Protein AF-A0A962LV43-F1 (afdb_monomer)

Secondary structure (DSSP, 8-state):
-EEEEEEE-TTT-PEEEEEEEEEEEEETTEEEEEEEEE-HHHHHHHH--

Structure (mmCIF, N/CA/C/O backbone):
data_AF-A0A962LV43-F1
#
_entry.id   AF-A0A962LV43-F1
#
loop_
_atom_site.group_PDB
_atom_site.id
_atom_site.type_symbol
_atom_site.label_atom_id
_atom_site.label_alt_id
_atom_site.label_comp_id
_atom_site.label_asym_id
_atom_site.label_entity_id
_atom_site.label_seq_id
_atom_site.pdbx_PDB_ins_code
_atom_site.Cartn_x
_atom_site.Cartn_y
_atom_site.Cartn_z
_atom_site.occupancy
_atom_site.B_iso_or_equiv
_atom_site.auth_seq_id
_atom_site.auth_comp_id
_a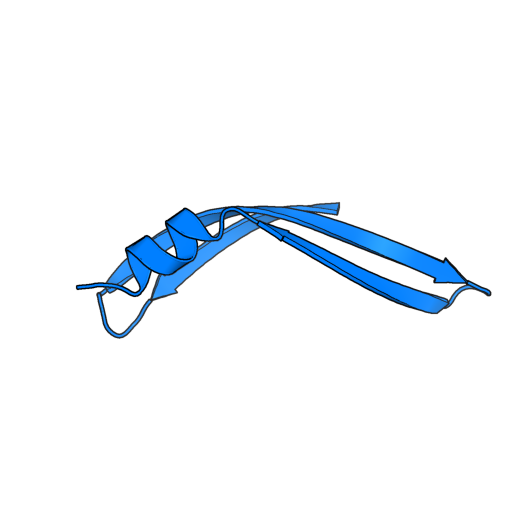tom_site.auth_asym_id
_atom_site.auth_atom_id
_atom_site.pdbx_PDB_model_num
ATOM 1 N N . MET A 1 1 ? -5.968 6.854 6.707 1.00 94.25 1 MET A N 1
ATOM 2 C CA . MET A 1 1 ? -5.127 7.848 6.004 1.00 94.25 1 MET A CA 1
ATOM 3 C C . MET A 1 1 ? -5.202 7.563 4.519 1.00 94.25 1 MET A C 1
ATOM 5 O O . MET A 1 1 ? -5.016 6.412 4.150 1.00 94.25 1 MET A O 1
ATOM 9 N N . PHE A 1 2 ? -5.465 8.579 3.704 1.00 98.19 2 PHE A N 1
ATOM 10 C CA . PHE A 1 2 ? -5.380 8.496 2.244 1.00 98.19 2 PHE A CA 1
ATOM 11 C C . PHE A 1 2 ? -4.033 9.063 1.794 1.00 98.19 2 PHE A C 1
ATOM 13 O O . PHE A 1 2 ? -3.559 10.033 2.388 1.00 98.19 2 PHE A O 1
ATOM 20 N N . GLY A 1 3 ? -3.416 8.466 0.779 1.00 98.00 3 GLY A N 1
ATOM 21 C CA . GLY A 1 3 ? -2.127 8.928 0.276 1.00 98.00 3 GLY A CA 1
ATOM 22 C C . GLY A 1 3 ? -1.770 8.368 -1.095 1.00 98.00 3 GLY A C 1
ATOM 23 O 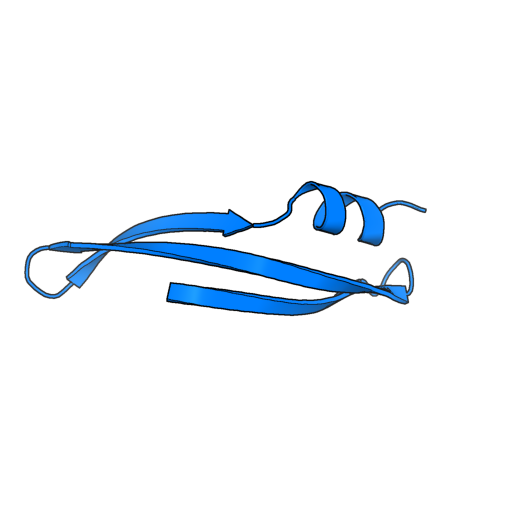O . GLY A 1 3 ? -2.550 7.642 -1.714 1.00 98.00 3 GLY A O 1
ATOM 24 N N . ARG A 1 4 ? -0.574 8.735 -1.565 1.00 98.25 4 ARG A N 1
ATOM 25 C CA . ARG A 1 4 ? 0.037 8.203 -2.786 1.00 98.25 4 ARG A CA 1
ATOM 26 C C . ARG A 1 4 ? 1.457 7.732 -2.506 1.00 98.25 4 ARG A C 1
ATOM 28 O O . ARG A 1 4 ? 2.219 8.441 -1.850 1.00 98.25 4 ARG A O 1
ATOM 35 N N . TYR A 1 5 ? 1.800 6.551 -3.002 1.00 98.25 5 TYR A N 1
ATOM 36 C CA . TYR A 1 5 ? 3.181 6.108 -3.104 1.00 98.25 5 TYR A CA 1
ATOM 37 C C . TYR A 1 5 ? 3.780 6.650 -4.387 1.00 98.25 5 TYR A C 1
ATOM 39 O O . TYR A 1 5 ? 3.204 6.465 -5.452 1.00 98.25 5 TYR A O 1
ATOM 47 N N . HIS A 1 6 ? 4.951 7.264 -4.269 1.00 98.06 6 HIS A N 1
ATOM 48 C CA . HIS A 1 6 ? 5.738 7.718 -5.401 1.00 98.06 6 HIS A CA 1
ATOM 49 C C . HIS A 1 6 ? 7.170 7.210 -5.246 1.00 98.06 6 HIS A C 1
ATOM 51 O O . HIS A 1 6 ? 7.761 7.355 -4.174 1.00 98.06 6 HIS A O 1
ATOM 57 N N . GLY A 1 7 ? 7.724 6.601 -6.290 1.00 97.88 7 GLY A N 1
ATOM 58 C CA . GLY A 1 7 ? 9.097 6.102 -6.256 1.00 97.88 7 GLY A CA 1
ATOM 59 C C . GLY A 1 7 ? 9.489 5.342 -7.513 1.00 97.88 7 GLY A C 1
ATOM 60 O O . GLY A 1 7 ? 8.633 4.842 -8.232 1.00 97.88 7 GLY A O 1
ATOM 61 N N . THR A 1 8 ? 10.788 5.242 -7.773 1.00 98.19 8 THR A N 1
ATOM 62 C CA . THR A 1 8 ? 11.323 4.526 -8.937 1.00 98.19 8 THR A CA 1
ATOM 63 C C . THR A 1 8 ? 11.867 3.167 -8.521 1.00 98.19 8 THR A C 1
ATOM 65 O O . THR A 1 8 ? 12.695 3.080 -7.612 1.00 98.19 8 THR A O 1
ATOM 68 N N . TYR A 1 9 ? 11.421 2.102 -9.189 1.00 98.31 9 TYR A N 1
ATOM 69 C CA . TYR A 1 9 ? 11.975 0.772 -8.977 1.00 98.31 9 TYR A CA 1
ATOM 70 C C . TYR A 1 9 ? 13.325 0.664 -9.687 1.00 98.31 9 TYR A C 1
ATOM 72 O O . TYR A 1 9 ? 13.395 0.709 -10.911 1.00 98.31 9 TYR A O 1
ATOM 80 N N . LEU A 1 10 ? 14.410 0.556 -8.914 1.00 97.94 10 LEU A N 1
ATOM 81 C CA . LEU A 1 10 ? 15.774 0.712 -9.432 1.00 97.94 10 LEU A CA 1
ATOM 82 C C . LEU A 1 10 ? 16.135 -0.287 -10.539 1.00 97.94 10 LEU A C 1
ATOM 84 O O . LEU A 1 10 ? 16.854 0.085 -11.458 1.00 97.94 10 LEU A O 1
ATOM 88 N N . ALA A 1 11 ? 15.637 -1.526 -10.469 1.00 97.75 11 ALA A N 1
ATOM 89 C CA . ALA A 1 11 ? 15.989 -2.562 -11.440 1.00 97.75 11 ALA A CA 1
ATOM 90 C C . ALA A 1 11 ? 15.399 -2.299 -12.836 1.00 97.75 11 ALA A C 1
ATOM 92 O O . ALA A 1 11 ? 16.056 -2.575 -13.832 1.00 97.75 11 ALA A O 1
ATOM 93 N N . THR A 1 12 ? 14.187 -1.741 -12.915 1.00 97.94 12 THR A N 1
ATOM 94 C CA . THR A 1 12 ? 13.499 -1.468 -14.192 1.00 97.94 12 THR A CA 1
ATOM 95 C C . THR A 1 12 ? 13.552 0.007 -14.591 1.00 97.94 12 THR A C 1
ATOM 97 O O . THR A 1 12 ? 13.205 0.357 -15.716 1.00 97.94 12 THR A O 1
ATOM 100 N N . GLY A 1 13 ? 13.915 0.899 -13.664 1.00 98.06 13 GLY A N 1
ATOM 101 C CA . GLY A 1 13 ? 13.826 2.350 -13.835 1.00 98.06 13 GLY A CA 1
ATOM 102 C C . GLY A 1 13 ? 12.392 2.891 -13.906 1.00 98.06 13 GLY A C 1
ATOM 103 O O . GLY A 1 13 ? 12.214 4.091 -14.113 1.00 98.06 13 GLY A O 1
ATOM 104 N N . LYS A 1 14 ? 11.361 2.049 -13.730 1.00 98.38 14 LYS A N 1
ATOM 105 C CA . LYS A 1 14 ? 9.948 2.445 -13.839 1.00 98.38 14 LYS A CA 1
ATOM 106 C C . LYS A 1 14 ? 9.486 3.176 -12.575 1.00 98.38 14 LYS A C 1
ATOM 108 O O . LYS A 1 14 ? 9.795 2.762 -11.456 1.00 98.38 14 LYS A O 1
ATOM 113 N N . THR A 1 15 ? 8.715 4.249 -12.748 1.00 98.38 15 THR A N 1
ATOM 114 C CA . THR A 1 15 ? 8.146 5.036 -11.642 1.00 98.38 15 THR A CA 1
ATOM 115 C C . THR A 1 15 ? 6.752 4.541 -11.265 1.00 98.38 15 THR A C 1
ATOM 117 O O . THR A 1 15 ? 5.876 4.388 -12.112 1.00 98.38 15 THR A O 1
ATOM 120 N N . LEU A 1 16 ? 6.555 4.320 -9.970 1.00 98.50 16 LEU A N 1
ATOM 121 C CA . LEU A 1 16 ? 5.280 4.052 -9.322 1.00 98.50 16 LEU A CA 1
ATOM 122 C C . LEU A 1 16 ? 4.600 5.365 -8.932 1.00 98.50 16 LEU A C 1
ATOM 124 O O . LEU A 1 16 ? 5.258 6.270 -8.415 1.00 98.50 16 LEU A O 1
ATOM 128 N N . ASP A 1 17 ? 3.281 5.426 -9.102 1.00 98.25 17 ASP A N 1
ATOM 129 C CA . ASP A 1 17 ? 2.446 6.518 -8.607 1.00 98.25 17 ASP A CA 1
ATOM 130 C C . ASP A 1 17 ? 1.062 5.982 -8.179 1.00 98.25 17 ASP A C 1
ATOM 132 O O . ASP A 1 17 ? 0.035 6.198 -8.838 1.00 98.25 17 ASP A O 1
ATOM 136 N N . ALA A 1 18 ? 1.053 5.213 -7.085 1.00 98.44 18 ALA A N 1
ATOM 137 C CA . ALA A 1 18 ? -0.081 4.393 -6.653 1.00 98.44 18 ALA A CA 1
ATOM 138 C C . ALA A 1 18 ? -0.871 5.063 -5.527 1.00 98.44 18 ALA A C 1
ATOM 140 O O . ALA A 1 18 ? -0.297 5.496 -4.527 1.00 98.44 18 ALA A O 1
ATOM 141 N N . GLN A 1 19 ? -2.201 5.103 -5.640 1.00 98.50 19 GLN A N 1
ATOM 142 C CA . GLN A 1 19 ? -3.062 5.501 -4.521 1.00 98.50 19 GLN A CA 1
ATOM 143 C C . GLN A 1 19 ? -3.067 4.423 -3.438 1.00 98.50 19 GLN A C 1
ATOM 145 O O . GLN A 1 19 ? -3.085 3.232 -3.747 1.00 98.50 19 GLN A O 1
ATOM 150 N N . PHE A 1 20 ? -3.125 4.842 -2.173 1.00 98.62 20 PHE A N 1
ATOM 151 C CA . PHE A 1 20 ? -3.281 3.923 -1.054 1.00 98.62 20 PHE A CA 1
ATOM 152 C C . PHE A 1 20 ? -4.196 4.467 0.047 1.00 98.62 20 PHE A C 1
ATOM 154 O O . PHE A 1 20 ? -4.381 5.676 0.224 1.00 98.62 20 PHE A O 1
ATOM 161 N N . VAL A 1 21 ? -4.700 3.534 0.853 1.00 98.75 21 VAL A N 1
ATOM 162 C CA . VAL A 1 21 ? -5.296 3.792 2.161 1.00 98.75 21 VAL A CA 1
ATOM 163 C C . VAL A 1 21 ? -4.552 2.987 3.217 1.00 98.75 21 VAL A C 1
ATOM 165 O O . VAL A 1 21 ? -4.363 1.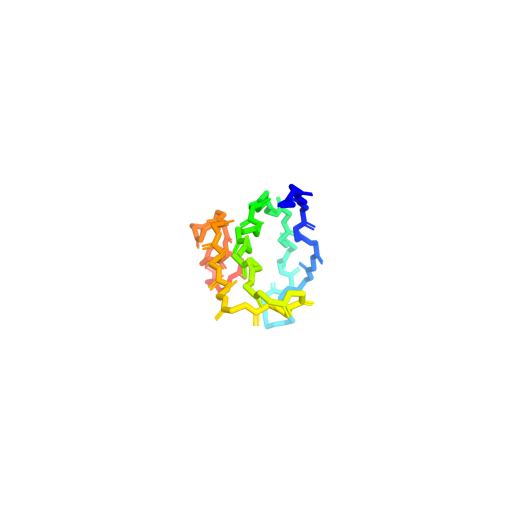779 3.084 1.00 98.75 21 VAL A O 1
ATOM 168 N N . HIS A 1 22 ? -4.162 3.650 4.303 1.00 98.75 22 HIS A N 1
ATOM 169 C CA . HIS A 1 22 ? -3.779 2.976 5.542 1.00 98.75 22 HIS A CA 1
ATOM 170 C C . HIS 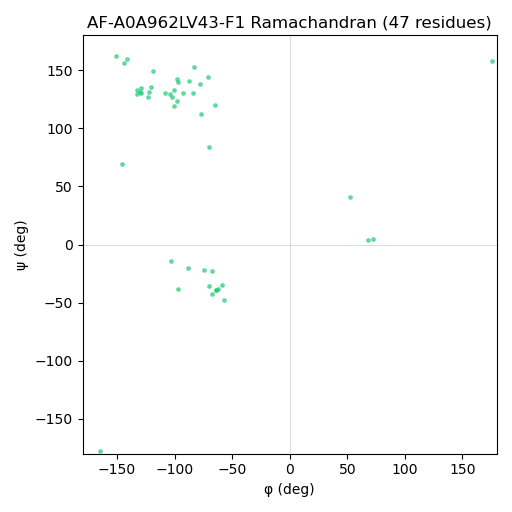A 1 22 ? -4.934 3.030 6.528 1.00 98.75 22 HIS A C 1
ATOM 172 O O . HIS A 1 22 ? -5.373 4.118 6.930 1.00 98.75 22 HIS A O 1
ATOM 178 N N . HIS A 1 23 ? -5.413 1.856 6.915 1.00 98.56 23 HIS A N 1
ATOM 179 C CA . HIS A 1 23 ? -6.402 1.674 7.960 1.00 98.56 23 HIS A CA 1
ATOM 180 C C . HIS A 1 23 ? -5.688 1.299 9.258 1.00 98.56 23 HIS A C 1
ATOM 182 O O . HIS A 1 23 ? -4.936 0.326 9.310 1.00 98.56 23 HIS A O 1
ATOM 188 N N . TRP A 1 24 ? -5.921 2.094 10.296 1.00 98.50 24 TRP A N 1
ATOM 189 C CA . TRP A 1 24 ? -5.321 1.918 11.610 1.00 98.50 24 TRP A CA 1
ATOM 190 C C . TRP A 1 24 ? -6.428 1.719 12.636 1.00 98.50 24 TRP A C 1
ATOM 192 O O . TRP A 1 24 ? -7.387 2.490 12.649 1.00 98.50 24 TRP A O 1
ATOM 202 N N . THR A 1 25 ? -6.256 0.747 13.526 1.00 98.50 25 THR A N 1
ATOM 203 C CA . THR A 1 25 ? -7.085 0.624 14.730 1.00 98.50 25 THR A CA 1
ATOM 204 C C . THR A 1 25 ? -6.264 1.095 15.916 1.00 98.50 25 THR A C 1
ATOM 206 O O . THR A 1 25 ? -5.137 0.633 16.103 1.00 98.50 25 THR A O 1
ATOM 209 N N . VAL A 1 26 ? -6.818 1.990 16.730 1.00 98.44 26 VAL A N 1
ATOM 210 C CA . VAL A 1 26 ? -6.198 2.452 17.977 1.00 98.44 26 VAL A CA 1
ATOM 211 C C . VAL A 1 26 ? -6.978 1.875 19.154 1.00 98.44 26 VAL A C 1
ATOM 213 O O . VAL A 1 26 ? -8.201 1.983 19.195 1.00 98.44 26 VAL A O 1
ATOM 216 N N . LYS A 1 27 ? -6.269 1.270 20.110 1.00 98.62 27 LYS A N 1
ATOM 217 C CA . LYS A 1 27 ? -6.818 0.752 21.366 1.00 98.62 27 LYS A CA 1
ATOM 218 C C . LYS A 1 27 ? -5.971 1.270 22.522 1.00 98.62 27 LYS A C 1
ATOM 220 O O . LYS A 1 27 ? -4.746 1.217 22.460 1.00 98.62 27 LYS A O 1
ATOM 225 N N . ASP A 1 28 ? -6.624 1.810 23.546 1.00 98.38 28 ASP A N 1
ATOM 226 C CA . ASP A 1 28 ? -5.970 2.348 24.748 1.00 98.38 28 ASP A CA 1
ATOM 227 C C . ASP A 1 28 ? -4.861 3.372 24.421 1.00 98.38 28 ASP A C 1
ATOM 229 O O . ASP A 1 28 ? -3.768 3.361 24.984 1.00 98.38 28 ASP A O 1
ATOM 233 N N . GLY A 1 29 ? -5.131 4.240 23.436 1.00 98.25 29 GLY A N 1
ATOM 234 C CA . GLY A 1 29 ? -4.204 5.282 22.979 1.00 98.25 29 GLY A CA 1
ATOM 235 C C . GLY A 1 29 ? -2.997 4.780 22.176 1.00 98.25 29 GLY A C 1
ATOM 236 O O . GLY A 1 29 ? -2.134 5.581 21.825 1.00 98.25 29 GLY A O 1
ATOM 237 N N . LYS A 1 30 ? -2.921 3.480 21.859 1.00 98.44 30 LYS A N 1
ATOM 238 C CA . LYS A 1 30 ? -1.839 2.873 21.070 1.00 98.44 30 LYS A CA 1
ATOM 239 C C . LYS A 1 30 ? -2.368 2.255 19.781 1.00 98.44 30 LYS A C 1
ATOM 241 O O . LYS A 1 30 ? -3.498 1.775 19.722 1.00 98.44 30 LYS A O 1
ATOM 246 N N . ILE A 1 31 ? -1.540 2.241 18.739 1.00 98.38 31 ILE A N 1
ATOM 247 C CA . 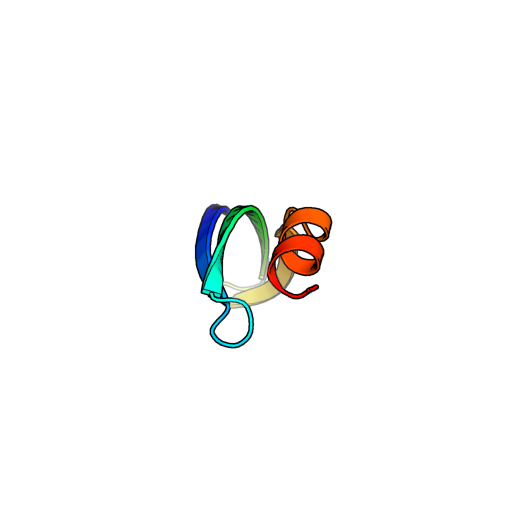ILE A 1 31 ? -1.859 1.535 17.494 1.00 98.38 31 ILE A CA 1
ATOM 248 C C . ILE A 1 31 ? -1.918 0.034 17.795 1.00 98.38 31 ILE A C 1
ATOM 250 O O . ILE A 1 31 ? -0.935 -0.551 18.239 1.00 98.38 31 ILE A O 1
ATOM 254 N N . ALA A 1 32 ? -3.075 -0.571 17.551 1.00 98.31 32 ALA A N 1
ATOM 255 C CA . ALA A 1 32 ? -3.313 -1.996 17.738 1.00 98.31 32 ALA A CA 1
ATOM 256 C C . ALA A 1 32 ? -3.162 -2.780 16.429 1.00 98.31 32 ALA A C 1
ATOM 258 O O . ALA A 1 32 ? -2.639 -3.890 16.444 1.00 98.31 32 ALA A O 1
ATOM 259 N N . THR A 1 33 ? -3.602 -2.217 15.296 1.00 98.69 33 THR A N 1
ATOM 260 C CA . THR A 1 33 ? -3.490 -2.867 13.980 1.00 98.69 33 THR A CA 1
ATOM 261 C C . THR A 1 33 ? -3.214 -1.868 12.865 1.00 98.69 33 THR A C 1
ATOM 263 O O . THR A 1 33 ? -3.599 -0.699 12.942 1.00 98.69 33 THR A O 1
ATOM 266 N N . PHE A 1 34 ? -2.624 -2.382 11.790 1.00 98.69 34 PHE A N 1
ATOM 267 C CA . PHE A 1 34 ? -2.386 -1.694 10.529 1.00 98.69 34 PHE A CA 1
ATOM 268 C C . PHE A 1 34 ? -2.828 -2.589 9.372 1.00 98.69 34 PHE A C 1
ATOM 270 O O . PHE A 1 34 ? -2.464 -3.762 9.335 1.00 98.69 34 PHE A O 1
ATOM 277 N N . GLN A 1 35 ? -3.573 -2.029 8.423 1.00 98.75 35 GLN A N 1
ATOM 278 C CA . GLN A 1 35 ? -3.887 -2.662 7.146 1.00 98.75 35 GLN A CA 1
ATOM 279 C C . GLN A 1 35 ? -3.646 -1.666 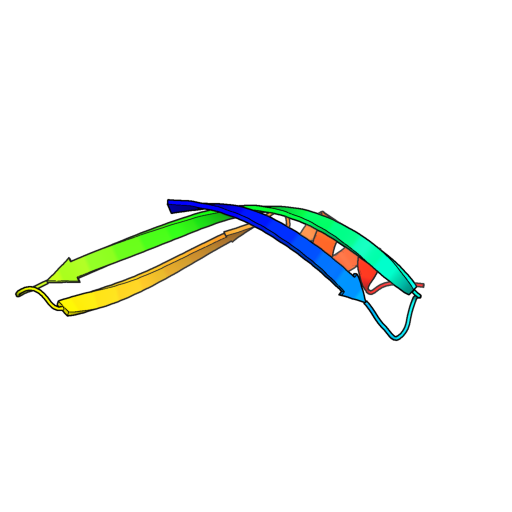6.012 1.00 98.75 35 GLN A C 1
ATOM 281 O O . GLN A 1 35 ? -4.155 -0.542 6.035 1.00 98.75 35 GLN A O 1
ATOM 286 N N . GLN A 1 36 ? -2.905 -2.100 4.996 1.00 98.69 36 GLN A N 1
ATOM 287 C CA . GLN A 1 36 ? -2.685 -1.344 3.769 1.00 98.69 36 GLN A CA 1
ATOM 288 C C . GLN A 1 36 ? -3.656 -1.813 2.681 1.00 98.69 36 GLN A C 1
ATOM 290 O O . GLN A 1 36 ? -3.877 -3.011 2.504 1.00 98.69 36 GLN A O 1
ATOM 295 N N . TYR A 1 37 ? -4.177 -0.852 1.927 1.00 98.62 37 TYR A N 1
ATOM 296 C CA . TYR A 1 37 ? -4.817 -1.049 0.633 1.00 98.62 37 TYR A CA 1
ATOM 297 C C . TYR A 1 37 ? -4.074 -0.172 -0.368 1.00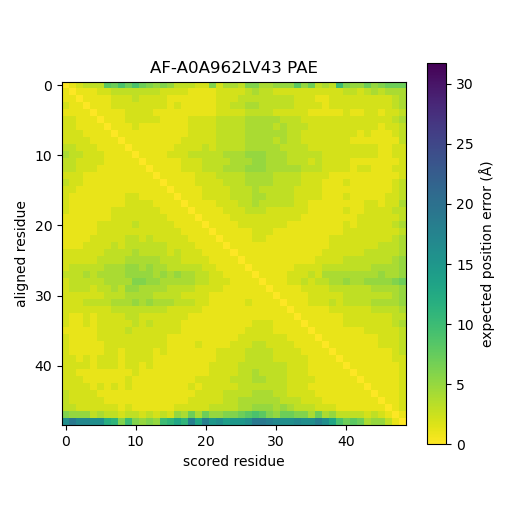 98.62 37 TYR A C 1
ATOM 299 O O . TYR A 1 37 ? -3.895 1.013 -0.104 1.00 98.62 37 TYR A O 1
ATOM 307 N N . THR A 1 38 ? -3.608 -0.728 -1.480 1.00 98.62 38 THR A N 1
ATOM 308 C CA . THR A 1 38 ? -2.892 0.011 -2.531 1.00 98.62 38 THR A CA 1
ATOM 309 C C . THR A 1 38 ? -3.139 -0.664 -3.877 1.00 98.62 38 THR A C 1
ATOM 311 O O . THR A 1 38 ? -3.555 -1.824 -3.908 1.00 98.62 38 THR A O 1
ATOM 314 N N . ASP A 1 39 ? -2.881 0.037 -4.979 1.00 98.31 39 ASP A N 1
ATOM 315 C CA . ASP A 1 39 ? -2.915 -0.541 -6.326 1.00 98.31 39 ASP A CA 1
ATOM 316 C C . ASP A 1 39 ? -1.734 -1.5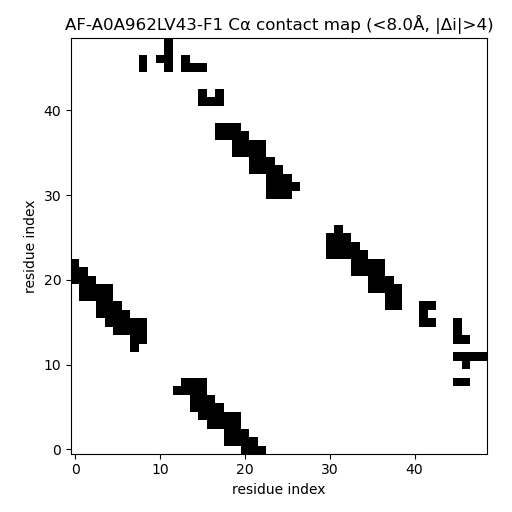07 -6.528 1.00 98.31 39 ASP A C 1
ATOM 318 O O . ASP A 1 39 ? -0.663 -1.155 -7.030 1.00 98.31 39 ASP A O 1
ATOM 322 N N . THR A 1 40 ? -1.909 -2.750 -6.079 1.00 98.12 40 THR A N 1
ATOM 323 C CA . THR A 1 40 ? -0.870 -3.781 -6.170 1.00 98.12 40 THR A CA 1
ATOM 324 C C . THR A 1 40 ? -0.587 -4.203 -7.609 1.00 98.12 40 THR A C 1
ATOM 326 O O . THR A 1 40 ? 0.520 -4.664 -7.884 1.00 98.12 40 THR A O 1
ATOM 329 N N . ALA A 1 41 ? -1.526 -4.005 -8.540 1.00 98.31 41 ALA A N 1
ATOM 330 C CA . ALA A 1 41 ? -1.290 -4.256 -9.956 1.00 98.31 41 ALA A CA 1
ATOM 331 C C . ALA A 1 41 ? -0.267 -3.261 -10.519 1.00 98.31 41 ALA A C 1
ATOM 333 O O . ALA A 1 41 ? 0.673 -3.676 -11.197 1.00 98.31 41 ALA A O 1
ATOM 334 N N . GLN A 1 42 ? -0.367 -1.974 -10.167 1.00 98.19 42 GLN A N 1
ATOM 335 C CA . GLN A 1 42 ? 0.641 -0.984 -10.553 1.00 98.19 42 GLN A CA 1
ATOM 336 C C . GLN A 1 42 ? 2.009 -1.284 -9.921 1.00 98.19 42 GLN A C 1
ATOM 338 O O . GLN A 1 42 ? 3.034 -1.179 -10.594 1.00 98.19 42 GLN A O 1
ATOM 343 N N . HIS A 1 43 ? 2.034 -1.732 -8.659 1.00 97.88 43 HIS A N 1
ATOM 344 C CA . HIS A 1 43 ? 3.266 -2.216 -8.027 1.00 97.88 43 HIS A CA 1
ATOM 345 C C . HIS A 1 43 ? 3.909 -3.365 -8.821 1.00 97.88 43 HIS A C 1
ATOM 347 O O . HIS A 1 43 ? 5.107 -3.322 -9.086 1.00 97.88 43 HIS A O 1
ATOM 353 N N . GLN A 1 44 ? 3.139 -4.375 -9.228 1.00 98.38 44 GLN A N 1
ATOM 354 C CA . GLN A 1 44 ? 3.666 -5.480 -10.038 1.00 98.38 44 GLN A CA 1
ATOM 355 C C . GLN A 1 44 ? 4.149 -5.003 -11.415 1.00 98.38 44 GLN A C 1
ATOM 357 O O . GLN A 1 44 ? 5.209 -5.426 -11.880 1.00 98.38 44 GLN A O 1
ATOM 362 N N . ALA A 1 45 ? 3.423 -4.074 -12.042 1.00 98.06 45 ALA A N 1
ATOM 363 C CA . ALA A 1 45 ? 3.764 -3.542 -13.358 1.00 98.06 45 ALA A CA 1
ATOM 364 C C . ALA A 1 45 ? 5.116 -2.810 -13.374 1.00 98.06 45 ALA A C 1
ATOM 366 O O . ALA A 1 45 ? 5.877 -2.950 -14.332 1.00 98.06 45 ALA A O 1
ATOM 367 N N . VAL A 1 46 ? 5.449 -2.057 -12.317 1.00 98.31 46 VAL A N 1
ATOM 368 C CA . VAL A 1 46 ? 6.751 -1.368 -12.239 1.00 98.31 46 VAL A CA 1
ATOM 369 C C . VAL A 1 46 ? 7.912 -2.313 -11.931 1.00 98.31 46 VAL A C 1
ATOM 371 O O . VAL A 1 46 ? 9.049 -1.979 -12.247 1.00 98.31 46 VAL A O 1
ATOM 374 N N . MET A 1 47 ? 7.650 -3.481 -11.336 1.00 97.81 47 MET A N 1
ATOM 375 C CA . MET A 1 47 ? 8.685 -4.473 -11.007 1.00 97.81 47 MET A CA 1
ATOM 376 C C . MET A 1 47 ? 8.966 -5.471 -12.133 1.00 97.81 47 MET A C 1
ATOM 378 O O . MET A 1 47 ? 10.020 -6.099 -12.134 1.00 97.81 47 MET A O 1
ATOM 382 N N . SER A 1 48 ? 8.035 -5.618 -13.070 1.00 93.75 48 SER A N 1
ATOM 383 C CA . SER A 1 48 ? 8.170 -6.516 -14.221 1.00 93.75 48 SER A CA 1
ATOM 384 C C . SER A 1 48 ? 8.973 -5.854 -15.346 1.00 93.75 48 SER A C 1
ATOM 386 O O . SER A 1 48 ? 8.962 -4.623 -15.457 1.00 93.75 48 SER A O 1
ATOM 388 N N . GLU A 1 49 ? 9.643 -6.651 -16.186 1.00 72.50 49 GLU A N 1
ATOM 389 C CA . GLU A 1 49 ? 10.340 -6.170 -17.398 1.00 72.50 49 GLU A CA 1
ATOM 390 C C . GLU A 1 49 ? 9.375 -5.595 -18.442 1.00 72.50 49 GLU A C 1
ATOM 392 O O . GLU A 1 49 ? 8.275 -6.158 -18.634 1.00 72.50 49 GLU A O 1
#

pLDDT: mean 97.63, std 3.74, range [72.5, 98.75]

Radius of gyration: 14.04 Å; Cα contacts (8 Å, |Δi|>4): 81; chains: 1; bounding box: 23×15×42 Å

Solvent-accessible surface area (backbone atoms only — not comparable to full-atom values): 3002 Å² total; per-residue (Å²): 88,80,52,70,49,75,51,64,37,80,92,65,66,30,69,43,79,34,56,33,38,46,47,72,42,71,51,96,94,35,82,71,47,79,48,81,46,62,50,59,67,57,56,50,59,30,73,46,135

Nearest PDB structures (foldseek):
  3grd-assembly1_B  TM=9.597E-01  e=1.156E-03  Bacillus cereus ATCC 10987
  3ec9-assembly1_A  TM=9.627E-01  e=4.754E-03  Burkholderia thailandensis E264
  3fgy-assembly1_B  TM=8.728E-01  e=1.236E-01  Paraburkholderia xenovorans LB400
  5bvb-assembly1_A  TM=6.694E-01  e=1.681E-01  synthetic construct
  8ysb-assembly1_A  TM=6.830E-01  e=6.501E-01  Micromonospora chersina

Foldseek 3Di:
DKDWDWDADVVQRDIGTKIKDWDFDDDPNHTPDIDIDIPVVSVVVRVDD

Sequence (49 aa):
MFGRYHGTYLATGKTLDAQFVHHWTVKDGKIATFQQYTDTAQHQAVMSE

Mean predicted aligned er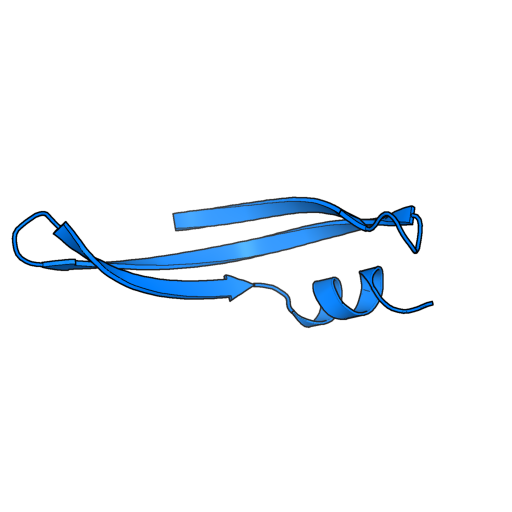ror: 2.26 Å